Protein AF-A0A7Z0Y299-F1 (afdb_monomer_lite)

pLDDT: mean 84.72, std 12.08, range [54.94, 97.94]

Secondary structure (DSSP, 8-state):
-PPPGGGTS----PPPPTTHHHHHHHHHHHTT--HHHHHHHHHHHHHHTTS-TT-HHHHHHHHHHHHHHHHHHTT-

Foldseek 3Di:
DDDDPVVVDDDDDDDDPPPPLVVLVVVCVVVVHDSVVSVVVVVQCVVPNVDRPVPVVVVVVVVVVVVVVCVVVVVD

Structure (mmCIF, N/CA/C/O backbone):
data_AF-A0A7Z0Y299-F1
#
_entry.id   AF-A0A7Z0Y299-F1
#
loop_
_atom_site.group_PDB
_atom_site.id
_atom_site.type_symbol
_atom_site.label_atom_id
_atom_site.label_alt_id
_atom_site.label_comp_id
_atom_site.label_asym_id
_atom_site.label_entity_id
_atom_site.label_seq_id
_atom_site.pdbx_PDB_ins_code
_atom_site.Cartn_x
_atom_site.Cartn_y
_atom_site.Cartn_z
_atom_site.occupancy
_atom_site.B_iso_or_equiv
_atom_site.auth_seq_id
_atom_site.auth_comp_id
_atom_site.auth_asym_id
_atom_site.auth_atom_id
_atom_site.pdbx_PDB_model_num
ATOM 1 N N . MET A 1 1 ? -6.691 18.540 22.375 1.00 63.12 1 MET A N 1
ATOM 2 C CA . MET A 1 1 ? -6.962 17.149 21.955 1.00 63.12 1 MET A CA 1
ATOM 3 C C . MET A 1 1 ? -5.743 16.668 21.193 1.00 63.12 1 MET A C 1
ATOM 5 O O . MET A 1 1 ? -5.354 17.346 20.250 1.00 63.12 1 MET A O 1
ATOM 9 N N . SER A 1 2 ? -5.100 15.590 21.633 1.00 63.47 2 SER A N 1
ATOM 10 C CA . SER A 1 2 ? -4.024 14.946 20.874 1.00 63.47 2 SER A CA 1
ATOM 11 C C . SER A 1 2 ? -4.605 14.372 19.578 1.00 63.47 2 SER A C 1
ATOM 13 O O . SER A 1 2 ? -5.630 13.690 19.611 1.00 63.47 2 SER A O 1
ATOM 15 N N . LYS A 1 3 ? -4.003 14.704 18.431 1.00 66.94 3 LYS A N 1
ATOM 16 C CA . LYS A 1 3 ? -4.368 14.098 17.145 1.00 66.94 3 LYS A CA 1
ATOM 17 C C . LYS A 1 3 ? -3.906 12.645 17.130 1.00 66.94 3 LYS A C 1
ATOM 19 O O . LYS A 1 3 ? -2.856 12.315 17.675 1.00 66.94 3 LYS A O 1
ATOM 24 N N . PHE A 1 4 ? -4.700 11.776 16.516 1.00 75.44 4 PHE A N 1
ATOM 25 C CA . PHE A 1 4 ? -4.279 10.397 16.276 1.00 75.44 4 PHE A CA 1
ATOM 26 C C . PHE A 1 4 ? -3.233 10.367 15.149 1.00 75.44 4 PHE A C 1
ATOM 28 O O . PHE A 1 4 ? -3.369 11.157 14.215 1.00 75.44 4 PHE A O 1
ATOM 35 N N . PRO A 1 5 ? -2.260 9.437 15.153 1.00 72.38 5 PRO A N 1
ATOM 36 C CA . PRO A 1 5 ? -1.218 9.364 14.119 1.00 72.38 5 PRO A CA 1
ATOM 37 C C . PRO A 1 5 ? -1.771 9.306 12.683 1.00 72.38 5 PRO A C 1
ATOM 39 O O . PRO A 1 5 ? -1.236 9.923 11.771 1.00 72.38 5 PRO A O 1
ATOM 42 N N . SER A 1 6 ? -2.926 8.659 12.477 1.00 72.94 6 SER A N 1
ATOM 43 C CA . SER A 1 6 ? -3.614 8.592 11.174 1.00 72.94 6 SER A CA 1
ATOM 44 C C . SER A 1 6 ? -4.171 9.937 10.670 1.00 72.94 6 SER A C 1
ATOM 46 O O . SER A 1 6 ? -4.597 10.060 9.518 1.00 72.94 6 SER A O 1
ATOM 48 N N . GLN A 1 7 ? -4.224 10.956 11.529 1.00 73.19 7 GLN A N 1
ATOM 49 C CA . GLN A 1 7 ? -4.645 12.316 11.185 1.00 73.19 7 GLN A CA 1
ATOM 50 C C . GLN A 1 7 ? -3.477 13.202 10.744 1.00 73.19 7 GLN A C 1
ATOM 52 O O . GLN A 1 7 ? -3.730 14.296 10.241 1.00 73.19 7 GLN A O 1
ATO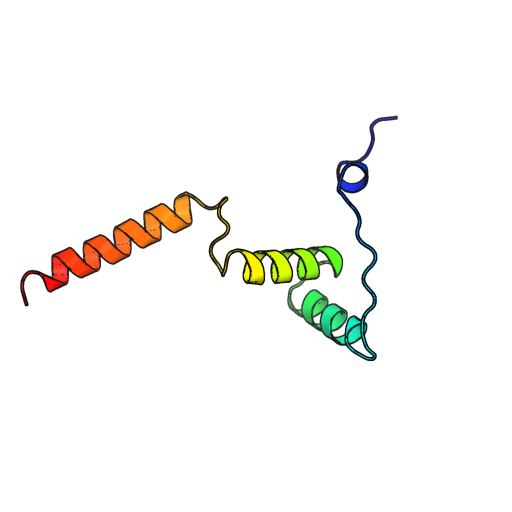M 57 N N . GLU A 1 8 ? -2.241 12.743 10.929 1.00 77.38 8 GLU A N 1
ATOM 58 C CA . GLU A 1 8 ? -1.019 13.438 10.509 1.00 77.38 8 GLU A CA 1
ATOM 59 C C . GLU A 1 8 ? -0.472 12.898 9.182 1.00 77.38 8 GLU A C 1
ATOM 61 O O . GLU A 1 8 ? 0.349 13.551 8.551 1.00 77.38 8 GLU A O 1
ATOM 66 N N . MET A 1 9 ? -0.957 11.736 8.732 1.00 79.56 9 MET A N 1
ATOM 67 C CA . MET A 1 9 ? -0.558 11.136 7.460 1.00 79.56 9 MET A CA 1
ATOM 68 C C . MET A 1 9 ? -1.201 11.837 6.257 1.00 79.56 9 MET A C 1
ATOM 70 O O . MET A 1 9 ? -2.391 12.178 6.283 1.00 79.56 9 MET A O 1
ATOM 74 N N . ASP A 1 10 ? -0.429 11.953 5.176 1.00 79.94 10 ASP A N 1
ATOM 75 C CA . ASP A 1 10 ? -0.905 12.439 3.883 1.00 79.94 10 ASP A CA 1
ATOM 76 C C . ASP A 1 10 ? -2.011 11.544 3.312 1.00 79.94 10 ASP A C 1
ATOM 78 O O . ASP A 1 10 ? -1.999 10.316 3.442 1.00 79.94 10 ASP A O 1
ATOM 82 N N . ARG A 1 11 ? -3.001 12.170 2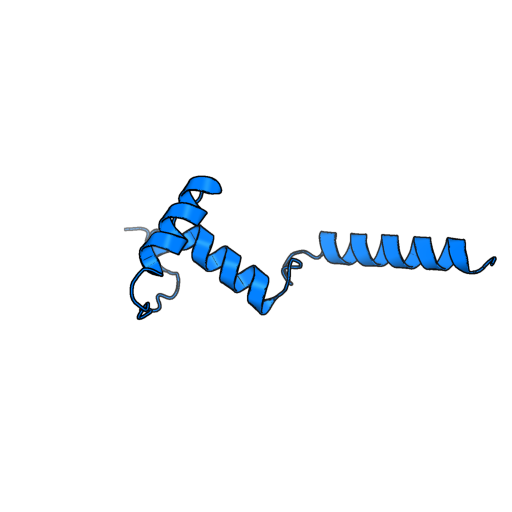.666 1.00 85.62 11 ARG A N 1
ATOM 83 C CA . ARG A 1 11 ? -4.162 11.481 2.087 1.00 85.62 11 ARG A CA 1
ATOM 84 C C . ARG A 1 11 ? -4.266 11.787 0.607 1.00 85.62 11 ARG A C 1
ATOM 86 O O . ARG A 1 11 ? -4.272 12.948 0.207 1.00 85.62 11 ARG A O 1
ATOM 93 N N . PHE A 1 12 ? -4.437 10.740 -0.190 1.00 84.94 12 PHE A N 1
ATOM 94 C CA . PHE A 1 12 ? -4.589 10.849 -1.633 1.00 84.94 12 PHE A CA 1
ATOM 95 C C . PHE A 1 12 ? -5.893 10.192 -2.094 1.00 84.94 12 PHE A C 1
ATOM 97 O O . PHE A 1 12 ? -6.164 9.029 -1.792 1.00 84.94 12 PHE A O 1
ATOM 104 N N . ASN A 1 13 ? -6.715 10.937 -2.837 1.00 89.62 13 ASN A N 1
ATOM 105 C CA . ASN A 1 13 ? -7.965 10.420 -3.392 1.00 89.62 13 ASN A CA 1
ATOM 106 C C . ASN A 1 13 ? -7.702 9.724 -4.734 1.00 89.62 13 ASN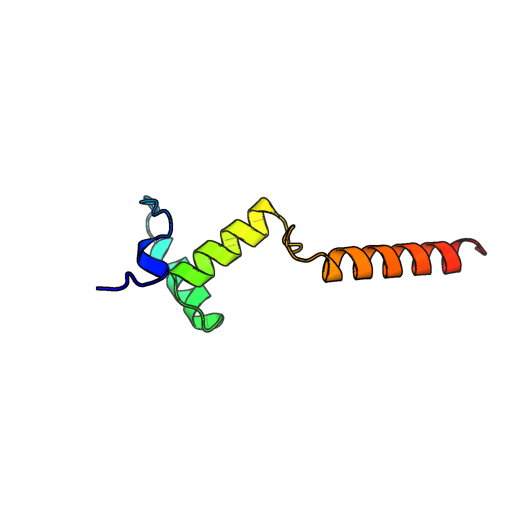 A C 1
ATOM 108 O O . ASN A 1 13 ? -7.453 10.380 -5.743 1.00 89.62 13 ASN A O 1
ATOM 112 N N . VAL A 1 14 ? -7.821 8.395 -4.757 1.00 90.19 14 VAL A N 1
ATOM 113 C CA . VAL A 1 14 ? -7.630 7.574 -5.963 1.00 90.19 14 VAL A CA 1
ATOM 114 C C . VAL A 1 14 ? -8.967 7.310 -6.658 1.00 90.19 14 VAL A C 1
ATOM 116 O O . VAL A 1 14 ? -9.940 6.894 -6.023 1.00 90.19 14 VAL A O 1
ATOM 119 N N . ARG A 1 15 ? -9.014 7.486 -7.985 1.00 94.88 15 ARG A N 1
ATOM 120 C CA . ARG A 1 15 ? -10.121 7.003 -8.824 1.00 94.88 15 ARG A CA 1
ATOM 121 C C . ARG A 1 15 ? -9.793 5.605 -9.327 1.00 94.88 15 ARG A C 1
ATOM 123 O O . ARG A 1 15 ? -8.834 5.428 -10.069 1.00 94.88 15 ARG A O 1
ATOM 130 N N . LEU A 1 16 ? -10.596 4.629 -8.921 1.00 94.12 16 LEU A N 1
ATOM 131 C CA . LEU A 1 16 ? -10.416 3.235 -9.305 1.00 94.12 16 LEU A CA 1
ATOM 132 C C . LEU A 1 16 ? -11.359 2.880 -10.467 1.00 94.12 16 LEU A C 1
ATOM 134 O O . LEU A 1 16 ? -12.524 3.287 -10.433 1.00 94.12 16 LEU A O 1
ATOM 138 N N . PRO A 1 17 ? -10.895 2.123 -11.477 1.00 96.62 17 PRO A N 1
ATOM 139 C CA . PRO A 1 17 ? -11.769 1.538 -12.486 1.00 96.62 17 PRO A CA 1
ATOM 140 C C . PRO A 1 17 ? -12.748 0.533 -11.858 1.00 96.62 17 PRO A C 1
ATOM 142 O O . PRO A 1 17 ? -12.556 0.060 -10.732 1.00 96.62 17 PRO A O 1
ATOM 145 N N . ASN A 1 18 ? -13.814 0.213 -12.596 1.00 96.62 18 ASN A N 1
ATOM 146 C CA . ASN A 1 18 ? -14.863 -0.693 -12.127 1.00 96.62 18 ASN A CA 1
ATOM 147 C C . ASN A 1 18 ? -14.278 -2.051 -11.683 1.00 96.62 18 ASN A C 1
ATOM 149 O O . ASN A 1 18 ? -13.375 -2.583 -12.326 1.00 96.62 18 ASN A O 1
ATOM 153 N N . GLY A 1 19 ? -14.765 -2.583 -10.561 1.00 96.19 19 GLY A N 1
ATOM 154 C CA . GLY A 1 19 ? -14.328 -3.854 -9.972 1.00 96.19 19 GLY A CA 1
ATOM 155 C C .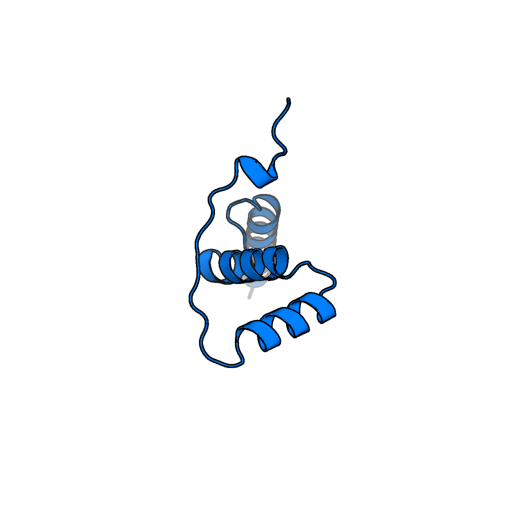 GLY A 1 19 ? -12.978 -3.823 -9.242 1.00 96.19 19 GLY A C 1
ATOM 156 O O . GLY A 1 19 ? -12.704 -4.715 -8.441 1.00 96.19 19 GLY A O 1
ATOM 157 N N . MET A 1 20 ? -12.139 -2.797 -9.431 1.00 97.00 20 MET A N 1
ATOM 158 C CA . MET A 1 20 ? -10.813 -2.763 -8.797 1.00 97.00 20 MET A CA 1
ATOM 159 C C . MET A 1 20 ? -10.895 -2.576 -7.276 1.00 97.00 20 MET A C 1
ATOM 161 O O . MET A 1 20 ? -10.124 -3.186 -6.540 1.00 97.00 20 MET A O 1
ATOM 165 N N . ARG A 1 21 ? -11.859 -1.785 -6.784 1.00 95.81 21 ARG A N 1
ATOM 166 C CA . ARG A 1 21 ? -12.095 -1.632 -5.337 1.00 95.81 21 ARG A CA 1
ATOM 167 C C . ARG A 1 21 ? -12.406 -2.977 -4.675 1.00 95.81 21 ARG A C 1
ATOM 169 O O . ARG A 1 21 ? -11.848 -3.267 -3.619 1.00 95.81 21 ARG A O 1
ATOM 176 N N . ASP A 1 22 ? -13.263 -3.781 -5.296 1.00 97.50 22 ASP A N 1
ATOM 177 C CA . ASP A 1 22 ? -13.684 -5.072 -4.748 1.00 97.50 22 ASP A CA 1
ATOM 178 C C . ASP A 1 22 ? -12.541 -6.088 -4.797 1.00 97.50 22 ASP A C 1
ATOM 180 O O . ASP A 1 22 ? -12.303 -6.795 -3.820 1.00 97.50 22 ASP A O 1
ATOM 184 N N . ALA A 1 23 ? -11.751 -6.089 -5.876 1.00 97.50 23 ALA A N 1
ATOM 185 C CA . ALA A 1 23 ? -10.549 -6.915 -5.971 1.00 97.50 23 ALA A CA 1
ATOM 186 C C . ALA A 1 23 ? -9.543 -6.615 -4.841 1.00 97.50 23 ALA A C 1
ATOM 188 O O . ALA A 1 23 ? -9.004 -7.539 -4.226 1.00 97.50 23 ALA A O 1
ATOM 189 N N . ILE A 1 24 ? -9.325 -5.332 -4.522 1.00 96.56 24 ILE A N 1
ATOM 190 C CA . ILE A 1 24 ? -8.465 -4.921 -3.401 1.00 96.56 24 ILE A CA 1
ATOM 191 C C . ILE A 1 24 ? -9.094 -5.337 -2.063 1.00 96.56 24 ILE A C 1
ATOM 193 O O . ILE A 1 24 ? -8.387 -5.839 -1.192 1.00 96.56 24 ILE A O 1
ATOM 197 N N . ALA A 1 25 ? -10.411 -5.171 -1.894 1.00 96.75 25 ALA A N 1
ATOM 198 C CA . ALA A 1 25 ? -11.119 -5.570 -0.676 1.00 96.75 25 ALA A CA 1
ATOM 199 C C . ALA A 1 25 ? -10.958 -7.067 -0.380 1.00 96.75 25 ALA A C 1
ATOM 201 O O . ALA A 1 25 ? -10.637 -7.448 0.745 1.00 96.75 25 ALA A O 1
ATOM 202 N N . GLU A 1 26 ? -11.146 -7.913 -1.392 1.00 97.94 26 GLU A N 1
ATOM 203 C CA . GLU A 1 26 ? -11.018 -9.363 -1.255 1.00 97.94 26 GLU A CA 1
ATOM 204 C C . GLU A 1 26 ? -9.576 -9.788 -0.975 1.00 97.94 26 GLU A C 1
ATOM 206 O O . GLU A 1 26 ? -9.339 -10.636 -0.113 1.00 97.94 26 GLU A O 1
ATOM 211 N N . ARG A 1 27 ? -8.590 -9.160 -1.628 1.00 97.56 27 ARG A N 1
ATOM 212 C CA . ARG A 1 27 ? -7.172 -9.402 -1.330 1.00 97.56 27 ARG A CA 1
ATOM 213 C C . ARG A 1 27 ? -6.814 -9.000 0.104 1.00 97.56 27 ARG A C 1
ATOM 215 O O . ARG A 1 27 ? -6.187 -9.786 0.810 1.00 97.56 27 ARG A O 1
ATOM 222 N N . ALA A 1 28 ? -7.268 -7.833 0.560 1.00 97.44 28 ALA A N 1
ATOM 223 C CA . ALA A 1 28 ? -7.034 -7.357 1.922 1.00 97.44 28 ALA A CA 1
ATOM 224 C C . ALA A 1 28 ? -7.631 -8.311 2.972 1.00 97.44 28 ALA A C 1
ATOM 226 O O . ALA A 1 28 ? -6.948 -8.669 3.932 1.00 97.44 28 ALA A O 1
ATOM 227 N N . LYS A 1 29 ? -8.862 -8.803 2.750 1.00 97.31 29 LYS A N 1
ATOM 228 C CA . LYS A 1 29 ? -9.497 -9.819 3.610 1.00 97.31 29 LYS A CA 1
ATOM 229 C C . LYS A 1 29 ? -8.681 -11.109 3.676 1.00 97.31 29 LYS A C 1
ATOM 231 O O . LYS A 1 29 ? -8.444 -11.608 4.771 1.00 97.31 29 LYS A O 1
ATOM 236 N N . ARG A 1 30 ? -8.228 -11.632 2.528 1.00 97.62 30 ARG A N 1
ATOM 237 C CA . ARG A 1 30 ? -7.392 -12.848 2.466 1.00 97.62 30 ARG A CA 1
ATOM 238 C C . ARG A 1 30 ? -6.086 -12.696 3.247 1.00 97.62 30 ARG A C 1
ATOM 240 O O . ARG A 1 30 ? -5.636 -13.662 3.850 1.00 97.62 30 ARG A O 1
ATOM 247 N N . ASN A 1 31 ? -5.525 -11.490 3.269 1.00 94.88 31 ASN A N 1
ATOM 248 C CA . ASN A 1 31 ? -4.280 -11.174 3.969 1.00 94.88 31 ASN A CA 1
ATOM 249 C C . ASN A 1 31 ? -4.487 -10.719 5.427 1.00 94.88 31 ASN A C 1
ATOM 251 O O . ASN A 1 31 ? -3.511 -10.390 6.097 1.00 94.88 31 ASN A O 1
ATOM 255 N N . GLY A 1 32 ? -5.729 -10.654 5.924 1.00 96.06 32 GLY A N 1
ATOM 256 C CA . GLY A 1 32 ? -6.024 -10.179 7.281 1.00 96.06 32 GLY A CA 1
ATOM 257 C C . GLY A 1 32 ? -5.678 -8.701 7.516 1.00 96.06 32 GLY A C 1
ATOM 258 O O . GLY A 1 32 ? -5.391 -8.307 8.644 1.00 96.06 32 GLY A O 1
ATOM 259 N N . ARG A 1 33 ? -5.678 -7.877 6.460 1.00 94.12 33 ARG A N 1
ATOM 260 C CA . ARG A 1 33 ? -5.313 -6.453 6.501 1.00 94.12 33 ARG A CA 1
ATOM 261 C C . ARG A 1 33 ? -6.517 -5.554 6.246 1.00 94.12 33 ARG A C 1
ATOM 263 O O . ARG A 1 33 ? -7.481 -5.933 5.583 1.00 94.12 33 ARG A O 1
ATOM 270 N N . SER A 1 34 ? -6.440 -4.313 6.732 1.00 96.31 34 SER A N 1
ATOM 271 C CA . SER A 1 34 ? -7.355 -3.269 6.265 1.00 96.31 34 SER A CA 1
ATOM 272 C C . SER A 1 34 ? -7.096 -2.976 4.784 1.00 96.31 34 SER A C 1
ATOM 274 O O . SER A 1 34 ? -5.971 -3.125 4.308 1.00 96.31 34 SER A O 1
ATOM 276 N N . MET A 1 35 ? -8.113 -2.504 4.058 1.00 95.69 35 MET A N 1
ATOM 277 C CA . MET A 1 35 ? -7.948 -2.104 2.655 1.00 95.69 35 MET A CA 1
ATOM 278 C C . MET A 1 35 ? -6.834 -1.060 2.491 1.00 95.69 35 MET A C 1
ATOM 280 O O . MET A 1 35 ? -6.041 -1.156 1.564 1.00 95.69 35 MET A O 1
ATOM 284 N N . ASN A 1 36 ? -6.742 -0.097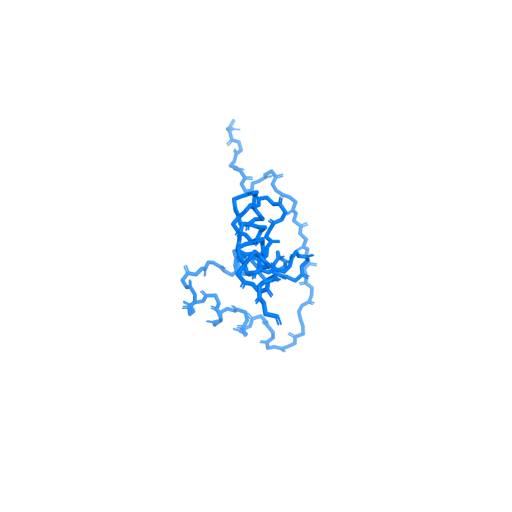 3.415 1.00 93.00 36 ASN A N 1
ATOM 285 C CA . ASN A 1 36 ? -5.691 0.916 3.394 1.00 93.00 36 ASN A CA 1
ATOM 286 C C . ASN A 1 36 ? -4.302 0.293 3.584 1.00 93.00 36 ASN A C 1
ATOM 288 O O . ASN A 1 36 ? -3.399 0.574 2.809 1.00 93.00 36 ASN A O 1
ATOM 292 N N . SER A 1 37 ? -4.146 -0.587 4.577 1.00 92.69 37 SER A N 1
ATOM 293 C CA . SER A 1 37 ? -2.877 -1.276 4.846 1.00 92.69 37 SER A CA 1
ATOM 294 C C . SER A 1 37 ? -2.438 -2.156 3.674 1.00 92.69 37 SER A C 1
ATOM 296 O O . SER A 1 37 ? -1.253 -2.223 3.379 1.00 92.69 37 SER A O 1
ATOM 298 N N . GLU A 1 38 ? -3.377 -2.810 2.987 1.00 96.25 38 GLU A N 1
ATOM 299 C CA . GLU A 1 38 ? -3.062 -3.599 1.792 1.00 96.25 38 GLU A CA 1
ATOM 300 C C . GLU A 1 38 ? -2.656 -2.707 0.611 1.00 96.25 38 GLU A C 1
ATOM 302 O O . GLU A 1 38 ? -1.707 -3.038 -0.090 1.00 96.25 38 GLU A O 1
ATOM 307 N N . ILE A 1 39 ? -3.320 -1.562 0.403 1.00 94.44 39 ILE A N 1
ATOM 308 C CA . ILE A 1 39 ? -2.919 -0.599 -0.637 1.00 94.44 39 ILE A CA 1
ATOM 309 C C . ILE A 1 39 ? -1.509 -0.073 -0.362 1.00 94.44 39 ILE A C 1
ATOM 311 O O . ILE A 1 39 ? -0.698 -0.044 -1.281 1.00 94.44 39 ILE A O 1
ATOM 315 N N . VAL A 1 40 ? -1.210 0.305 0.884 1.00 91.75 40 VAL A N 1
ATOM 316 C CA . VAL A 1 40 ? 0.129 0.769 1.275 1.00 91.75 40 VAL A CA 1
ATOM 317 C C . VAL A 1 40 ? 1.169 -0.316 1.007 1.00 91.75 40 VAL A C 1
ATOM 319 O O . VAL A 1 40 ? 2.136 -0.032 0.313 1.00 91.75 40 VAL A O 1
ATOM 322 N N . GLN A 1 41 ? 0.925 -1.563 1.427 1.00 92.19 41 GLN A N 1
ATOM 323 C CA . GLN A 1 41 ? 1.845 -2.671 1.152 1.00 92.19 41 GLN A CA 1
ATOM 324 C C . GLN A 1 41 ? 2.067 -2.883 -0.351 1.00 92.19 41 GLN A C 1
ATOM 326 O O . GLN A 1 41 ? 3.195 -3.077 -0.778 1.00 92.19 41 GLN A O 1
ATOM 331 N N . ILE A 1 42 ? 1.009 -2.846 -1.170 1.00 92.94 42 ILE A N 1
ATOM 332 C CA . ILE A 1 42 ? 1.139 -3.000 -2.627 1.00 92.94 42 ILE A CA 1
ATOM 333 C C . ILE A 1 42 ? 2.007 -1.882 -3.217 1.00 92.94 42 ILE A C 1
ATOM 335 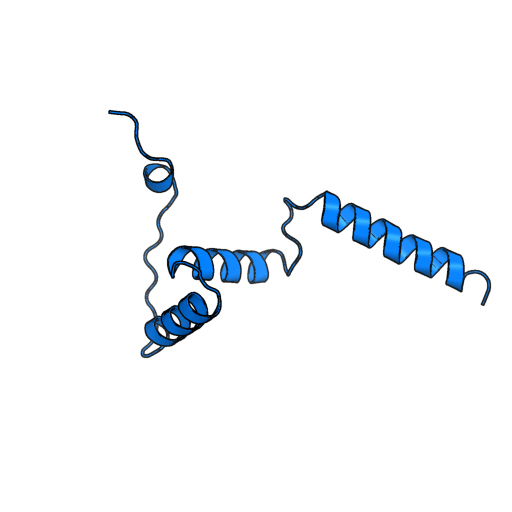O O . ILE A 1 42 ? 2.800 -2.140 -4.120 1.00 92.94 42 ILE A O 1
ATOM 339 N N . LEU A 1 43 ? 1.847 -0.647 -2.735 1.00 92.12 43 LEU A N 1
ATOM 340 C CA . LEU A 1 43 ? 2.648 0.490 -3.183 1.00 92.12 43 LEU A CA 1
ATOM 341 C C . LEU A 1 43 ? 4.103 0.372 -2.718 1.00 92.12 43 LEU A C 1
ATOM 343 O O . LEU A 1 43 ? 4.994 0.604 -3.525 1.00 92.12 43 LEU A O 1
ATOM 347 N N . GLU A 1 44 ? 4.346 -0.028 -1.469 1.00 90.38 44 GLU A N 1
ATOM 348 C CA . GLU A 1 44 ? 5.692 -0.306 -0.952 1.00 90.38 44 GLU A CA 1
ATOM 349 C C . GLU A 1 44 ? 6.377 -1.397 -1.779 1.00 90.38 44 GLU A C 1
ATOM 351 O O . GLU A 1 44 ? 7.465 -1.174 -2.305 1.00 90.38 44 GLU A O 1
ATOM 356 N N . ASP A 1 45 ? 5.697 -2.526 -1.994 1.00 89.25 45 ASP A N 1
ATOM 357 C CA . ASP A 1 45 ? 6.198 -3.641 -2.799 1.00 89.25 45 ASP A CA 1
ATOM 358 C C . ASP A 1 45 ? 6.508 -3.211 -4.244 1.00 89.25 45 ASP A C 1
ATOM 360 O O . ASP A 1 45 ? 7.429 -3.735 -4.868 1.00 89.25 45 ASP A O 1
ATOM 364 N N . ALA A 1 46 ? 5.734 -2.279 -4.807 1.00 89.31 46 ALA A N 1
ATOM 365 C CA . ALA A 1 46 ? 5.926 -1.794 -6.172 1.00 89.31 46 ALA A CA 1
ATOM 366 C C . ALA A 1 46 ? 7.049 -0.751 -6.291 1.00 89.31 46 ALA A C 1
ATOM 368 O O . ALA A 1 46 ? 7.749 -0.731 -7.303 1.00 89.31 46 ALA A O 1
ATOM 369 N N . LEU A 1 47 ? 7.207 0.121 -5.292 1.00 87.38 47 LEU A N 1
ATOM 370 C CA . LEU A 1 47 ? 8.220 1.181 -5.285 1.00 87.38 47 LEU A CA 1
ATOM 371 C C . LEU A 1 47 ? 9.598 0.657 -4.884 1.00 87.38 47 LEU A C 1
ATOM 373 O O . LEU A 1 47 ? 10.607 1.104 -5.424 1.00 87.38 47 LEU A O 1
ATOM 377 N N . TYR A 1 48 ? 9.628 -0.287 -3.950 1.00 83.12 48 TYR A N 1
ATOM 378 C CA . TYR A 1 48 ? 10.849 -0.743 -3.302 1.00 83.12 48 TYR A CA 1
ATOM 379 C C . TYR A 1 48 ? 11.155 -2.226 -3.581 1.00 83.12 48 TYR A C 1
ATOM 381 O O . TYR A 1 48 ? 12.243 -2.723 -3.299 1.00 83.12 48 TYR A O 1
ATOM 389 N N . GLY A 1 49 ? 10.230 -2.954 -4.215 1.00 74.00 49 GLY A N 1
ATOM 390 C CA . GLY A 1 49 ? 10.295 -4.414 -4.278 1.00 74.00 49 GLY A CA 1
ATOM 391 C C . GLY A 1 49 ? 9.919 -5.028 -2.926 1.00 74.00 49 GLY A C 1
ATOM 392 O O . GLY A 1 49 ? 9.493 -4.338 -2.007 1.00 74.00 49 GLY A O 1
ATOM 393 N N . LYS A 1 50 ? 10.153 -6.334 -2.735 1.00 64.25 50 LYS A N 1
ATOM 394 C CA . LYS A 1 50 ? 10.033 -6.978 -1.402 1.00 64.25 50 LYS A CA 1
ATOM 395 C C . LYS A 1 50 ? 11.039 -6.452 -0.362 1.00 64.25 50 LYS A C 1
ATOM 397 O O . LYS A 1 50 ? 11.118 -6.990 0.739 1.00 64.25 50 LYS A O 1
ATOM 402 N N . HIS A 1 51 ? 11.836 -5.463 -0.736 1.00 57.53 51 HIS A N 1
ATOM 403 C CA . HIS A 1 51 ? 12.899 -4.880 0.051 1.00 57.53 51 HIS A CA 1
ATOM 404 C C . HIS A 1 51 ? 12.503 -3.444 0.325 1.00 57.53 51 HIS A C 1
ATOM 406 O O . HIS A 1 51 ? 12.693 -2.573 -0.510 1.00 57.53 51 HIS A O 1
ATOM 412 N N . SER A 1 52 ? 11.902 -3.197 1.480 1.00 54.94 52 SER A N 1
ATOM 413 C CA . SER A 1 52 ? 11.700 -1.819 1.901 1.00 54.94 52 SER A CA 1
ATOM 414 C C . SER A 1 52 ? 13.082 -1.181 2.131 1.00 54.94 52 SER A C 1
ATOM 416 O O . SER A 1 52 ? 13.913 -1.831 2.768 1.00 54.94 52 SER A O 1
ATOM 418 N N . PRO A 1 53 ? 13.367 0.055 1.673 1.00 55.03 53 PRO A N 1
ATOM 419 C CA . PRO A 1 53 ? 14.622 0.757 1.976 1.00 55.03 53 PRO A CA 1
ATOM 420 C C . PRO A 1 53 ? 14.833 0.948 3.487 1.00 55.03 53 PRO A C 1
ATOM 422 O O . PRO A 1 53 ? 15.946 1.209 3.940 1.00 55.03 53 PRO A O 1
ATOM 425 N N . GLU A 1 54 ? 13.769 0.757 4.268 1.00 60.03 54 GLU A N 1
ATOM 426 C CA . GLU A 1 54 ? 13.759 0.767 5.727 1.00 60.03 54 GLU A CA 1
ATOM 427 C C . GLU A 1 54 ? 14.094 -0.603 6.359 1.00 60.03 54 GLU A C 1
ATOM 429 O O . GLU A 1 54 ? 14.002 -0.735 7.581 1.00 60.03 54 GLU A O 1
ATOM 434 N N . ASP A 1 55 ? 14.462 -1.629 5.577 1.00 66.38 55 ASP A N 1
ATOM 435 C CA . ASP A 1 55 ? 14.881 -2.951 6.073 1.00 66.38 55 ASP A CA 1
ATOM 436 C C . ASP A 1 55 ? 16.404 -3.179 5.935 1.00 66.38 55 ASP A C 1
ATOM 438 O O . ASP A 1 55 ? 16.867 -4.039 5.175 1.00 66.38 55 ASP A O 1
ATOM 442 N N . PRO A 1 56 ? 17.232 -2.457 6.718 1.00 66.69 56 PRO A N 1
ATOM 443 C CA . PRO A 1 56 ? 18.681 -2.618 6.694 1.00 66.69 56 PRO A CA 1
ATOM 444 C C . PRO A 1 56 ? 19.135 -3.995 7.200 1.00 66.69 56 PRO A C 1
ATOM 446 O O . PRO A 1 56 ? 20.311 -4.340 7.059 1.00 66.69 56 PRO A O 1
ATOM 449 N N . LEU A 1 57 ? 18.249 -4.784 7.823 1.00 74.81 57 LEU A N 1
ATOM 450 C CA . LEU A 1 57 ? 18.537 -6.168 8.184 1.00 74.81 57 LEU A CA 1
ATOM 451 C C . LEU A 1 57 ? 18.386 -7.086 6.966 1.00 74.81 57 LEU A C 1
ATOM 453 O O . LEU A 1 57 ? 19.265 -7.918 6.738 1.00 74.81 57 LEU A O 1
ATOM 457 N N . GLY A 1 58 ? 17.328 -6.903 6.175 1.00 71.19 58 GLY A N 1
ATOM 458 C CA . GLY A 1 58 ? 17.112 -7.596 4.908 1.00 71.19 58 GLY A CA 1
ATOM 459 C C . GLY A 1 58 ? 18.261 -7.383 3.923 1.00 71.19 58 GLY A C 1
ATOM 460 O O . GLY A 1 58 ? 18.778 -8.354 3.367 1.00 71.19 58 GLY A O 1
ATOM 461 N N . ASP A 1 59 ? 18.741 -6.145 3.792 1.00 76.19 59 ASP A N 1
ATOM 462 C CA . ASP A 1 59 ? 19.884 -5.816 2.929 1.00 76.19 59 ASP A CA 1
ATOM 463 C C . ASP A 1 59 ? 21.184 -6.469 3.408 1.00 76.19 59 ASP A C 1
ATOM 465 O O . ASP A 1 59 ? 21.928 -7.064 2.622 1.00 76.19 59 ASP A O 1
ATOM 469 N N . LYS A 1 60 ? 21.449 -6.427 4.720 1.00 79.94 60 LYS A N 1
ATOM 470 C CA . LYS A 1 60 ? 22.613 -7.103 5.313 1.00 79.94 60 LYS A CA 1
ATOM 471 C C . LYS A 1 60 ? 22.548 -8.614 5.133 1.00 79.94 60 LYS A C 1
ATOM 473 O O . LYS A 1 60 ? 23.577 -9.230 4.864 1.00 79.94 60 LYS A O 1
ATOM 478 N N . LEU A 1 61 ? 21.367 -9.211 5.283 1.00 82.31 61 LEU A N 1
ATOM 479 C CA . LEU A 1 61 ? 21.175 -10.646 5.105 1.00 82.31 61 LEU A CA 1
ATOM 480 C C . LEU A 1 61 ? 21.391 -11.046 3.646 1.00 82.31 61 LEU A C 1
ATOM 482 O O . LEU A 1 61 ? 22.074 -12.033 3.387 1.00 82.31 61 LEU A O 1
ATOM 486 N N . ARG A 1 62 ? 20.878 -10.259 2.695 1.00 81.06 62 ARG A N 1
ATOM 487 C CA . ARG A 1 62 ? 21.098 -10.492 1.267 1.00 81.06 62 ARG A CA 1
ATOM 488 C C . ARG A 1 62 ? 22.577 -10.398 0.907 1.00 81.06 62 ARG A C 1
ATOM 490 O O . ARG A 1 62 ? 23.099 -11.326 0.306 1.00 81.06 62 ARG A O 1
ATOM 497 N N . TYR A 1 63 ? 23.259 -9.347 1.362 1.00 83.56 63 TYR A N 1
ATOM 498 C CA . TYR A 1 63 ? 24.701 -9.196 1.175 1.00 83.56 63 TYR A CA 1
ATOM 499 C C . TYR A 1 63 ? 25.492 -10.366 1.778 1.00 83.56 63 TYR A C 1
ATOM 501 O O . TYR A 1 63 ? 26.426 -10.867 1.158 1.00 83.56 63 TYR A O 1
ATOM 509 N N . ALA A 1 64 ? 25.115 -10.829 2.973 1.00 87.56 64 ALA A N 1
ATOM 510 C CA . ALA A 1 64 ? 25.758 -11.974 3.610 1.00 87.56 64 ALA A CA 1
ATOM 511 C C . ALA A 1 64 ? 25.535 -13.279 2.830 1.00 87.56 64 ALA A C 1
ATOM 513 O O . ALA A 1 64 ? 26.469 -14.067 2.704 1.00 87.56 64 ALA A O 1
ATOM 514 N N . ILE A 1 65 ? 24.329 -13.496 2.296 1.00 88.88 65 ILE A N 1
ATOM 515 C CA . ILE A 1 65 ? 24.002 -14.661 1.465 1.00 88.88 65 ILE A CA 1
ATOM 516 C C . ILE A 1 65 ? 24.773 -14.612 0.146 1.00 88.88 65 ILE A C 1
ATOM 518 O O . ILE A 1 65 ? 25.439 -15.587 -0.185 1.00 88.88 65 ILE A O 1
ATOM 522 N N . ASP A 1 66 ? 24.731 -13.490 -0.572 1.00 88.75 66 ASP A N 1
ATOM 523 C CA . ASP A 1 66 ? 25.411 -13.338 -1.862 1.00 88.75 66 ASP A CA 1
ATOM 524 C C . ASP A 1 66 ? 26.930 -13.505 -1.692 1.00 88.75 66 ASP A C 1
ATOM 526 O O . ASP A 1 66 ? 27.561 -14.260 -2.427 1.00 88.75 66 ASP A O 1
ATOM 530 N N . LYS A 1 67 ? 27.512 -12.919 -0.637 1.00 90.94 67 LYS A N 1
ATOM 531 C CA . LYS A 1 67 ? 28.927 -13.113 -0.299 1.00 90.94 67 LYS A CA 1
ATOM 532 C C . LYS A 1 67 ? 29.258 -14.567 0.044 1.00 90.94 67 LYS A C 1
ATOM 534 O O . LYS A 1 67 ? 30.301 -15.058 -0.369 1.00 90.94 67 LYS A O 1
ATOM 539 N N . ALA A 1 68 ? 28.403 -15.250 0.805 1.00 90.19 68 ALA A N 1
ATOM 540 C CA . ALA A 1 68 ? 28.616 -16.654 1.146 1.00 90.19 68 ALA A CA 1
ATOM 541 C C . ALA A 1 68 ? 28.533 -17.557 -0.093 1.00 90.19 68 ALA A C 1
ATOM 543 O O . ALA A 1 68 ? 29.309 -18.500 -0.209 1.00 90.19 68 ALA A O 1
ATOM 544 N N . ILE A 1 69 ? 27.623 -17.258 -1.023 1.00 91.00 69 ILE A N 1
ATOM 545 C CA . ILE A 1 69 ? 27.524 -17.950 -2.309 1.00 91.00 69 ILE A CA 1
ATOM 546 C C . ILE A 1 69 ? 28.797 -17.720 -3.126 1.00 91.00 69 ILE A C 1
ATOM 548 O O . ILE A 1 69 ? 29.396 -18.692 -3.576 1.00 91.00 69 ILE A O 1
ATOM 552 N N . ASP A 1 70 ? 29.249 -16.472 -3.260 1.00 91.12 70 ASP A N 1
ATOM 553 C CA . ASP A 1 70 ? 30.489 -16.148 -3.970 1.00 91.12 70 ASP A CA 1
ATOM 554 C C . ASP A 1 70 ? 31.698 -16.843 -3.339 1.00 91.12 70 ASP A C 1
ATOM 556 O O . ASP A 1 70 ? 32.532 -17.391 -4.049 1.00 91.12 70 ASP A O 1
ATOM 560 N N . ASP A 1 71 ? 31.805 -16.855 -2.010 1.00 89.88 71 ASP A N 1
ATOM 561 C CA . ASP A 1 71 ? 32.906 -17.518 -1.309 1.00 89.88 71 ASP A CA 1
ATOM 562 C C . ASP A 1 71 ? 32.897 -19.042 -1.520 1.00 89.88 71 ASP A C 1
ATOM 564 O O . ASP A 1 71 ? 33.961 -19.630 -1.672 1.00 89.88 71 ASP A O 1
ATOM 568 N N . VAL A 1 72 ? 31.723 -19.677 -1.597 1.00 88.12 72 VAL A N 1
ATOM 569 C CA . VAL A 1 72 ? 31.597 -21.117 -1.898 1.00 88.12 72 VAL A CA 1
ATOM 570 C C . VAL A 1 72 ? 31.886 -21.424 -3.369 1.00 88.12 72 VAL A C 1
ATOM 572 O O . VAL A 1 72 ? 32.436 -22.478 -3.682 1.00 88.12 72 VAL A O 1
ATOM 575 N N . LEU A 1 73 ? 31.504 -20.529 -4.280 1.00 87.38 73 LEU A N 1
ATOM 576 C CA . LEU A 1 73 ? 31.681 -20.719 -5.720 1.00 87.38 73 LEU A CA 1
ATOM 577 C C . LEU A 1 73 ? 33.062 -20.294 -6.229 1.00 87.38 73 LEU A C 1
ATOM 579 O O . LEU A 1 73 ? 33.417 -20.681 -7.332 1.00 87.38 73 LEU A O 1
ATOM 583 N N . LYS A 1 74 ? 33.857 -19.546 -5.454 1.00 76.88 74 LYS A N 1
ATOM 584 C CA . LYS A 1 74 ? 35.229 -19.144 -5.830 1.00 76.88 74 LYS A CA 1
ATOM 585 C C . LYS A 1 74 ? 36.184 -20.317 -6.051 1.00 76.88 74 LYS A C 1
ATOM 587 O O . LYS A 1 74 ? 37.179 -20.146 -6.751 1.00 76.88 74 LYS A O 1
ATOM 592 N N . ASP A 1 75 ? 35.888 -21.463 -5.444 1.00 74.25 75 ASP A N 1
ATOM 593 C CA . ASP A 1 75 ? 36.704 -22.677 -5.521 1.00 74.25 75 ASP A CA 1
ATOM 594 C C . ASP A 1 75 ? 36.260 -23.640 -6.650 1.00 74.25 75 ASP A C 1
ATOM 596 O O . ASP A 1 75 ? 36.829 -24.727 -6.781 1.00 74.25 75 ASP A O 1
ATOM 600 N N . TYR A 1 76 ? 35.267 -23.249 -7.463 1.00 62.00 76 TYR A N 1
ATOM 601 C CA . TYR A 1 76 ? 34.790 -23.957 -8.663 1.00 62.00 76 TYR A CA 1
ATOM 602 C C . TYR A 1 76 ? 35.100 -23.170 -9.942 1.00 62.00 76 TYR A C 1
ATOM 604 O O . TYR A 1 76 ? 35.374 -23.834 -10.969 1.00 62.00 76 TYR A O 1
#

Sequence (76 aa):
MSKFPSQEMDRFNVRLPNGMRDAIAERAKRNGRSMNSEIVQILEDALYGKHSPEDPLGDKLRYAIDKAIDDVLKDY

Radius of gyration: 19.11 Å; chains: 1; bounding box: 52×41×34 Å

InterPro domains:
  IPR005569 Arc-like DNA binding domain [PF03869] (7-47)
  IPR010985 Ribbon-helix-helix [SSF47598] (7-49)
  IPR013321 Arc-type ribbon-helix-helix [G3DSA:1.10.1220.10] (1-58)

Organism: NCBI:txid1974321